Protein AF-A0A0V1F910-F1 (afdb_monomer)

Nearest PDB structures (foldseek):
  6xgx-assembly1_B  TM=6.903E-01  e=2.548E-01  Acetivibrio thermocellus ATCC 27405
  3obw-assembly1_A-2  TM=4.985E-01  e=1.035E+00  Saccharolobus solfataricus
  5gm2-assembly3_R  TM=3.155E-01  e=1.370E+00  Streptomyces blastmyceticus
  4dzr-assembly1_A  TM=4.222E-01  e=2.962E+00  Alicyclobacillus acidocaldarius subsp. acidocaldarius DSM 446
  5bqp-assembly1_C  TM=5.624E-01  e=9.751E+00  Saccharolobus solfataricus P2

Radius of gyration: 15.97 Å; Cα contacts (8 Å, |Δi|>4): 66; chains: 1; bounding box: 42×23×41 Å

Foldseek 3Di:
DDDDDDDDDDDDDPDDAQVVLLVVVVVVVVVCVVVVHDDAEQEDEEAPRPNNVVSCCVSHVNHHYDYDPVVVVVVVVVVCVVVVVDD

Secondary structure (DSSP, 8-state):
--PPP--------S--SHHHHHHHHHHHHHHHHHTT-----SEEEE---TTHHHHHHHH-TT-EEEE-HHHHHHHHHHHHHHTT---

pLDDT: mean 93.83, std 6.83, range [44.81, 97.94]

Sequence (87 aa):
MRGKLLPVVYCLTVRKDLPTYSRIFKVLHSKAKELGVQLDPAKFVCDFETALMPTIQGDFPNTRVQGSFFHFCQAVLRQVGRLGLRT

Mean predicted aligned error: 3.99 Å

Organism: Trichinella pseudospiralis (NCBI:txid6337)

Structure (mmCIF, N/CA/C/O backbone):
data_AF-A0A0V1F910-F1
#
_entry.id   AF-A0A0V1F910-F1
#
loop_
_atom_site.group_PDB
_atom_site.id
_atom_site.type_symbol
_atom_site.label_atom_id
_atom_site.label_alt_id
_atom_site.label_comp_id
_atom_site.label_asym_id
_atom_site.label_entity_id
_atom_site.label_seq_id
_atom_site.pdbx_PDB_ins_code
_atom_site.Cartn_x
_atom_site.Cartn_y
_atom_site.Cartn_z
_atom_site.occupancy
_atom_site.B_iso_or_equiv
_atom_site.auth_seq_id
_atom_site.auth_comp_id
_atom_site.auth_asym_id
_atom_site.auth_atom_id
_atom_site.pdbx_PDB_model_num
ATOM 1 N N . MET A 1 1 ? 14.793 -6.444 16.524 1.00 44.81 1 MET A N 1
ATOM 2 C CA . MET A 1 1 ? 13.641 -7.370 16.629 1.00 44.81 1 MET A CA 1
ATOM 3 C C . MET A 1 1 ? 13.295 -7.864 15.227 1.00 44.81 1 MET A C 1
ATOM 5 O O . MET A 1 1 ? 13.084 -7.031 14.356 1.00 44.81 1 MET A O 1
ATOM 9 N N . ARG A 1 2 ? 13.303 -9.178 14.965 1.00 66.06 2 ARG A N 1
ATOM 10 C CA . ARG A 1 2 ? 12.811 -9.738 13.690 1.00 66.06 2 ARG A CA 1
ATOM 11 C C . ARG A 1 2 ? 11.285 -9.814 13.777 1.00 66.06 2 ARG A C 1
ATOM 13 O O . ARG A 1 2 ? 10.766 -10.618 14.544 1.00 66.06 2 ARG A O 1
ATOM 20 N N . GLY A 1 3 ? 10.583 -8.948 13.050 1.00 79.19 3 GLY A N 1
ATOM 21 C CA . GLY A 1 3 ? 9.126 -9.029 12.931 1.00 79.19 3 GLY A CA 1
ATOM 22 C C . GLY A 1 3 ? 8.711 -10.282 12.158 1.00 79.19 3 GLY A C 1
ATOM 23 O O . GLY A 1 3 ? 9.431 -10.722 11.262 1.00 79.19 3 GLY A O 1
ATOM 24 N N . LYS A 1 4 ? 7.558 -10.862 12.503 1.00 85.69 4 LYS A N 1
ATOM 25 C CA . LYS A 1 4 ? 6.915 -11.905 11.693 1.00 85.69 4 LYS A CA 1
ATOM 26 C C . LYS A 1 4 ? 5.997 -11.227 10.678 1.00 85.69 4 LYS A C 1
ATOM 28 O O . LYS A 1 4 ? 5.221 -10.353 11.050 1.00 85.69 4 LYS A O 1
ATOM 33 N N . LEU A 1 5 ? 6.087 -11.634 9.416 1.00 87.94 5 LEU A N 1
ATOM 34 C CA . LEU A 1 5 ? 5.153 -11.226 8.371 1.00 87.94 5 LEU A CA 1
ATOM 35 C C . LEU A 1 5 ? 4.092 -12.321 8.239 1.00 87.94 5 LEU A C 1
ATOM 37 O O . LEU A 1 5 ? 4.438 -13.456 7.918 1.00 87.94 5 LEU A O 1
ATOM 41 N N . LEU A 1 6 ? 2.828 -11.995 8.506 1.00 91.62 6 LEU A N 1
ATOM 42 C CA . LEU A 1 6 ? 1.706 -12.907 8.291 1.00 91.62 6 LEU A CA 1
ATOM 43 C C . LEU A 1 6 ? 0.730 -12.293 7.282 1.00 91.62 6 LEU A C 1
ATOM 45 O O . LEU A 1 6 ? 0.303 -11.153 7.482 1.00 91.62 6 LEU A O 1
ATOM 49 N N . PRO A 1 7 ? 0.348 -13.023 6.222 1.00 92.62 7 PRO A N 1
ATOM 50 C CA . PRO A 1 7 ? -0.749 -12.603 5.366 1.00 92.62 7 PRO A CA 1
ATOM 51 C C . PRO A 1 7 ? -2.067 -12.755 6.132 1.00 92.62 7 PRO A C 1
ATOM 53 O O . PRO A 1 7 ? -2.444 -13.856 6.525 1.00 92.62 7 PRO A O 1
ATOM 56 N N . VAL A 1 8 ? -2.752 -11.636 6.360 1.00 91.94 8 VAL A N 1
ATOM 57 C CA . VAL A 1 8 ? -4.004 -11.591 7.139 1.00 91.94 8 VAL A CA 1
ATOM 58 C C . VAL A 1 8 ? -5.252 -11.488 6.266 1.00 91.94 8 VAL A C 1
ATOM 60 O O . VAL A 1 8 ? -6.325 -11.915 6.676 1.00 91.94 8 VAL A O 1
ATOM 63 N N . VAL A 1 9 ? -5.124 -10.923 5.064 1.00 92.81 9 VAL A N 1
ATOM 64 C CA . VAL A 1 9 ? -6.237 -10.664 4.146 1.00 92.81 9 VAL A CA 1
ATOM 65 C C . VAL A 1 9 ? -5.765 -10.892 2.715 1.00 92.81 9 VAL A C 1
ATOM 67 O O . VAL A 1 9 ? -4.679 -10.451 2.340 1.00 92.81 9 VAL A O 1
ATOM 70 N N . TYR A 1 10 ? -6.605 -11.545 1.915 1.00 94.31 10 TYR A N 1
ATOM 71 C CA . TYR A 1 10 ? -6.430 -11.687 0.472 1.00 94.31 10 TYR A CA 1
ATOM 72 C C . TYR A 1 10 ? -7.591 -10.997 -0.245 1.00 94.31 10 TYR A C 1
ATOM 74 O O . TYR A 1 10 ? -8.751 -11.178 0.126 1.00 94.31 10 TYR A O 1
ATOM 82 N N . CYS A 1 11 ? -7.286 -10.217 -1.282 1.00 93.94 11 CYS A N 1
ATOM 83 C CA . CYS A 1 11 ? -8.281 -9.539 -2.108 1.00 93.94 11 CYS A CA 1
ATOM 84 C C . CYS A 1 11 ? -8.041 -9.891 -3.574 1.00 93.94 11 CYS A C 1
ATOM 86 O O . CYS A 1 11 ? -6.974 -9.605 -4.111 1.00 93.94 11 CYS A O 1
ATOM 88 N N . LEU A 1 12 ? -9.039 -10.496 -4.217 1.00 95.31 12 LEU A N 1
ATOM 89 C CA . LEU A 1 12 ? -9.016 -10.757 -5.651 1.00 95.31 12 LEU A CA 1
ATOM 90 C C . LEU A 1 12 ? -9.862 -9.703 -6.359 1.00 95.31 12 LEU A C 1
ATOM 92 O O . LEU A 1 12 ? -11.049 -9.559 -6.064 1.00 95.31 12 LEU A O 1
ATOM 96 N N . THR A 1 13 ? -9.260 -8.966 -7.290 1.00 94.06 13 THR A N 1
ATOM 97 C CA . THR A 1 13 ? -9.951 -7.925 -8.053 1.00 94.06 13 THR A CA 1
ATOM 98 C C . THR A 1 13 ? -9.632 -8.011 -9.535 1.00 94.06 13 THR A C 1
ATOM 100 O O . THR A 1 13 ? -8.565 -8.462 -9.942 1.00 94.06 13 THR A O 1
ATOM 103 N N . VAL A 1 14 ? -10.580 -7.551 -10.351 1.00 95.19 14 VAL A N 1
ATOM 104 C CA . VAL A 1 14 ? -10.407 -7.435 -11.809 1.00 95.19 14 VAL A CA 1
ATOM 105 C C . VAL A 1 14 ? -9.752 -6.101 -12.183 1.00 95.19 14 VAL A C 1
ATOM 107 O O . VAL A 1 14 ? -9.125 -5.980 -13.231 1.00 95.19 14 VAL A O 1
ATOM 110 N N . ARG A 1 15 ? -9.900 -5.083 -11.328 1.00 95.94 15 ARG A N 1
ATOM 111 C CA . ARG A 1 15 ? -9.418 -3.719 -11.561 1.00 95.94 15 ARG A CA 1
ATOM 112 C C . ARG A 1 15 ? -8.478 -3.266 -10.450 1.00 95.94 15 ARG A C 1
ATOM 114 O O . ARG A 1 15 ? -8.513 -3.789 -9.335 1.00 95.94 15 ARG A O 1
ATOM 121 N N . LYS A 1 16 ? -7.667 -2.265 -10.786 1.00 93.88 16 LYS A N 1
ATOM 122 C CA . LYS A 1 16 ? -6.693 -1.593 -9.916 1.00 93.88 16 LYS A CA 1
ATOM 123 C C . LYS A 1 16 ? -6.943 -0.081 -9.898 1.00 93.88 16 LYS A C 1
ATOM 125 O O . LYS A 1 16 ? -6.046 0.719 -10.145 1.00 93.88 16 LYS A O 1
ATOM 130 N N . ASP A 1 17 ? -8.202 0.301 -9.715 1.00 95.88 17 ASP A N 1
ATOM 131 C CA . ASP A 1 17 ? -8.652 1.693 -9.728 1.00 95.88 17 ASP A CA 1
ATOM 132 C C . ASP A 1 17 ? -9.030 2.180 -8.320 1.00 95.88 17 ASP A C 1
ATOM 134 O O . ASP A 1 17 ? -9.167 1.398 -7.375 1.00 95.88 17 ASP A O 1
ATOM 138 N N . LEU A 1 18 ? -9.185 3.498 -8.186 1.00 95.75 18 LEU A N 1
ATOM 139 C CA . LEU A 1 18 ? -9.546 4.166 -6.9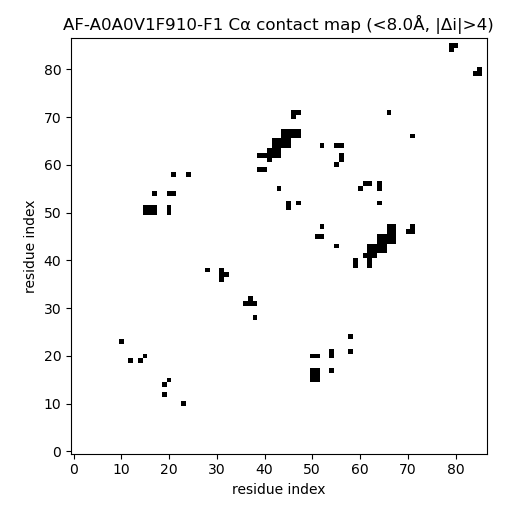32 1.00 95.75 18 LEU A CA 1
ATOM 140 C C . LEU A 1 18 ? -10.828 3.577 -6.314 1.00 95.75 18 LEU A C 1
ATOM 142 O O . LEU A 1 18 ? -10.778 3.151 -5.161 1.00 95.75 18 LEU A O 1
ATOM 146 N N . PRO A 1 19 ? -11.951 3.455 -7.056 1.00 96.25 19 PRO A N 1
ATOM 147 C CA . PRO A 1 19 ? -13.180 2.876 -6.513 1.00 96.25 19 PRO A CA 1
ATOM 148 C C . PRO A 1 19 ? -13.003 1.453 -5.976 1.00 96.25 19 PRO A C 1
ATOM 150 O O . PRO A 1 1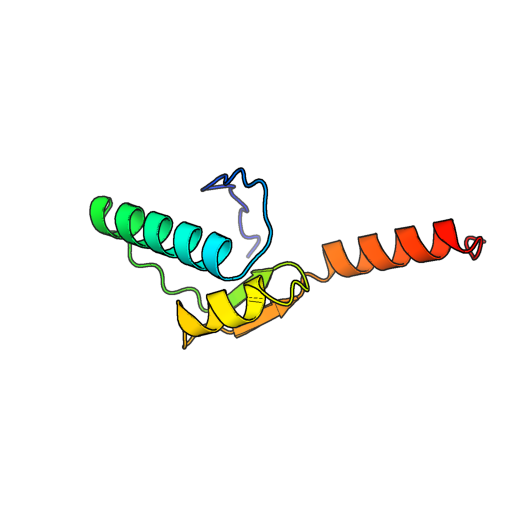9 ? -13.587 1.103 -4.947 1.00 96.25 19 PRO A O 1
ATOM 153 N N . THR A 1 20 ? -12.196 0.631 -6.652 1.00 96.81 20 THR A N 1
ATOM 154 C CA . THR A 1 20 ? -11.911 -0.737 -6.217 1.00 96.81 20 THR A CA 1
ATOM 155 C C . THR A 1 20 ? -11.125 -0.738 -4.909 1.00 96.81 20 THR A C 1
ATOM 157 O O . THR A 1 20 ? -11.525 -1.427 -3.970 1.00 96.81 20 THR A O 1
ATOM 160 N N . TYR A 1 21 ? -10.072 0.076 -4.795 1.00 96.56 21 TYR A N 1
ATOM 161 C CA . TYR A 1 21 ? -9.293 0.178 -3.559 1.00 96.56 21 TYR A CA 1
ATOM 162 C C . TYR A 1 21 ? -10.104 0.752 -2.397 1.00 96.56 21 TYR A C 1
ATOM 164 O O . TYR A 1 21 ? -10.120 0.155 -1.321 1.00 96.56 21 TYR A O 1
ATOM 172 N N . SER A 1 22 ? -10.871 1.824 -2.616 1.00 96.25 22 SER A N 1
ATOM 173 C CA . SER A 1 22 ? -11.758 2.374 -1.583 1.00 96.25 22 SER A CA 1
ATOM 174 C C . SER A 1 22 ? -12.783 1.341 -1.111 1.00 96.25 22 SER A C 1
ATOM 176 O O . SER A 1 22 ? -13.150 1.306 0.063 1.00 96.25 22 SER A O 1
ATOM 178 N N . ARG A 1 23 ? -13.272 0.466 -2.004 1.00 96.44 23 ARG A N 1
ATOM 179 C CA . ARG A 1 23 ? -14.179 -0.620 -1.611 1.00 96.44 23 ARG A CA 1
ATOM 180 C C . ARG A 1 23 ? -13.474 -1.669 -0.753 1.00 96.44 23 ARG A C 1
ATOM 182 O O . ARG A 1 23 ? -14.079 -2.114 0.221 1.00 96.44 23 ARG A O 1
ATOM 189 N 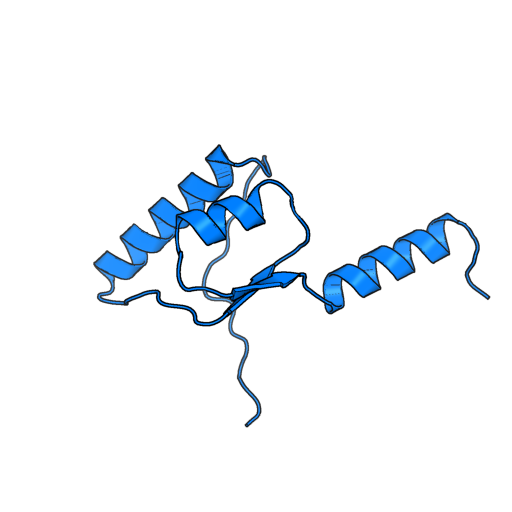N . ILE A 1 24 ? -12.235 -2.040 -1.080 1.00 96.25 24 ILE A N 1
ATOM 190 C CA . ILE A 1 24 ? -11.435 -2.975 -0.273 1.00 96.25 24 ILE A CA 1
ATOM 191 C C . ILE A 1 24 ? -11.266 -2.435 1.147 1.00 96.25 24 ILE A C 1
ATOM 193 O O . ILE A 1 24 ? -11.605 -3.135 2.101 1.00 96.25 24 ILE A O 1
ATOM 197 N N . PHE A 1 25 ? -10.809 -1.190 1.303 1.00 95.56 25 PHE A N 1
ATOM 198 C CA . PHE A 1 25 ? -10.590 -0.618 2.631 1.00 95.56 25 PHE A CA 1
ATOM 199 C C . PHE A 1 25 ? -11.889 -0.465 3.420 1.00 95.56 25 PHE A C 1
ATOM 201 O O . PHE A 1 25 ? -11.920 -0.807 4.599 1.00 95.56 25 PHE A O 1
ATOM 208 N N . LYS A 1 26 ? -13.007 -0.095 2.779 1.00 96.06 26 LYS A N 1
ATOM 209 C CA . LYS A 1 26 ? -14.329 -0.104 3.434 1.00 96.06 26 LYS A CA 1
ATOM 210 C C . LYS A 1 26 ? -14.694 -1.477 4.006 1.00 96.06 26 LYS A C 1
ATOM 212 O O . LYS A 1 26 ? -15.169 -1.564 5.136 1.00 96.06 26 LYS A O 1
ATOM 217 N N . VAL A 1 27 ? -14.474 -2.548 3.240 1.00 96.38 27 VAL A N 1
ATOM 218 C CA . VAL A 1 27 ? -14.722 -3.924 3.707 1.00 96.38 27 VAL A CA 1
ATOM 219 C C . VAL A 1 27 ? -13.775 -4.275 4.857 1.00 96.38 27 VAL A C 1
ATOM 221 O O . VAL A 1 27 ? -14.218 -4.825 5.864 1.00 96.38 27 VAL A O 1
ATOM 224 N N . LEU A 1 28 ? -12.498 -3.905 4.740 1.00 95.69 28 LEU A N 1
ATOM 225 C CA . LEU A 1 28 ? -11.487 -4.137 5.767 1.00 95.69 28 LEU A CA 1
ATOM 226 C C . LEU A 1 28 ? -11.839 -3.435 7.089 1.00 95.69 28 LEU A C 1
ATOM 228 O O . LEU A 1 28 ? -11.803 -4.074 8.137 1.00 95.69 28 LEU A O 1
ATOM 232 N N . HIS A 1 29 ? -12.254 -2.167 7.048 1.00 95.31 29 HIS A N 1
ATOM 233 C CA . HIS A 1 29 ? -12.710 -1.423 8.225 1.00 95.31 29 HIS A CA 1
ATOM 234 C C . HIS A 1 29 ? -13.959 -2.042 8.858 1.00 95.31 29 HIS A C 1
ATOM 236 O O . HIS A 1 29 ? -14.022 -2.150 10.082 1.00 95.31 29 HIS A O 1
ATOM 242 N N . SER A 1 30 ? -14.932 -2.487 8.051 1.00 96.81 30 SER A N 1
ATOM 243 C CA . SER A 1 30 ? -16.115 -3.193 8.567 1.00 96.81 30 SER A CA 1
ATOM 244 C C . SER A 1 30 ? -15.714 -4.445 9.342 1.00 96.81 30 SER A C 1
ATOM 246 O O . SER A 1 30 ? -16.167 -4.646 10.466 1.00 96.81 30 SER A O 1
ATOM 248 N N . LYS A 1 31 ? -14.807 -5.256 8.781 1.00 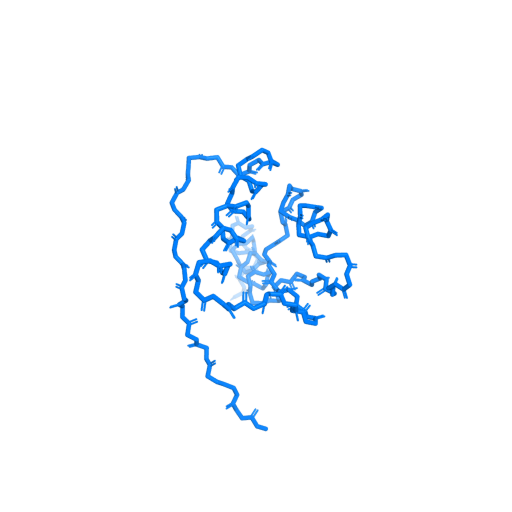96.44 31 LYS A N 1
ATOM 249 C CA . LYS A 1 31 ? -14.317 -6.473 9.438 1.00 96.44 31 LYS A CA 1
ATOM 250 C C . LYS A 1 31 ? -13.484 -6.191 10.677 1.00 96.44 31 LYS A C 1
ATOM 252 O O . LYS A 1 31 ? -13.665 -6.866 11.683 1.00 96.44 31 LYS A O 1
ATOM 257 N N . ALA A 1 32 ? -12.630 -5.175 10.643 1.00 96.00 32 ALA A N 1
ATOM 258 C CA . ALA A 1 32 ? -11.883 -4.754 11.820 1.00 96.00 32 ALA A CA 1
ATOM 259 C C . ALA A 1 32 ? -12.833 -4.334 12.955 1.00 96.00 32 ALA A C 1
ATOM 261 O O . ALA A 1 32 ? -12.677 -4.794 14.082 1.00 96.00 32 ALA A O 1
ATOM 262 N N . LYS A 1 33 ? -13.887 -3.568 12.637 1.00 97.00 33 LYS A N 1
ATOM 263 C CA . LYS A 1 33 ? -14.923 -3.173 13.600 1.00 97.00 33 LYS A CA 1
ATOM 264 C C . LYS A 1 33 ? -15.679 -4.372 14.180 1.00 97.00 33 LYS A C 1
ATOM 266 O O . LYS A 1 33 ? -15.856 -4.426 15.391 1.00 97.00 33 LYS A O 1
ATOM 271 N N . GLU A 1 34 ? -16.102 -5.324 13.346 1.00 97.88 34 GLU A N 1
ATOM 272 C CA . GLU A 1 34 ? -16.762 -6.567 13.793 1.00 97.88 34 GLU A CA 1
ATOM 273 C C . GLU A 1 34 ? -15.886 -7.368 14.769 1.00 97.88 34 GLU A C 1
ATOM 275 O O . GLU A 1 34 ? -16.398 -7.964 15.711 1.00 97.88 34 GLU A O 1
ATOM 280 N N . LEU A 1 35 ? -14.566 -7.350 14.568 1.00 97.00 35 LEU A N 1
ATOM 281 C CA . LEU A 1 35 ? -13.592 -8.046 15.411 1.00 97.00 35 LEU A CA 1
ATOM 282 C C . LEU A 1 35 ? -13.104 -7.215 16.611 1.00 97.00 35 LEU A C 1
ATOM 284 O O . LEU A 1 35 ? -12.272 -7.696 17.375 1.00 97.00 35 LEU A O 1
ATOM 288 N N . GLY A 1 36 ? -13.572 -5.972 16.774 1.00 97.31 36 GLY A N 1
ATOM 289 C CA . GLY A 1 36 ? -13.088 -5.063 17.819 1.00 97.31 36 GLY A CA 1
ATOM 290 C C . GLY A 1 36 ? -11.624 -4.633 17.645 1.00 97.31 36 GLY A C 1
ATOM 291 O O . GLY A 1 36 ? -10.971 -4.258 18.615 1.00 97.31 36 GLY A O 1
ATOM 292 N N . VAL A 1 37 ? -11.092 -4.700 16.422 1.00 95.25 37 VAL A N 1
ATOM 293 C CA . VAL A 1 37 ? -9.712 -4.330 16.082 1.00 95.25 37 VAL A CA 1
ATOM 294 C C . VAL A 1 37 ? -9.679 -2.917 15.506 1.00 95.25 37 VAL A C 1
ATOM 296 O O . VAL A 1 37 ? -10.401 -2.597 14.562 1.00 95.25 37 VAL A O 1
ATOM 299 N N . GLN A 1 38 ? -8.786 -2.078 16.026 1.00 93.56 38 GLN A N 1
ATOM 300 C CA . GLN A 1 38 ? -8.491 -0.771 15.446 1.00 93.56 38 GLN A CA 1
ATOM 301 C C . GLN A 1 38 ? -7.327 -0.878 14.456 1.00 93.56 38 GLN A C 1
ATOM 303 O O . GLN A 1 38 ? -6.256 -1.386 14.789 1.00 93.56 38 GLN A O 1
ATOM 308 N N . LEU A 1 39 ? -7.531 -0.376 13.239 1.00 93.44 39 LEU A N 1
ATOM 309 C CA . LEU A 1 39 ? -6.482 -0.262 12.229 1.00 93.44 39 LEU A CA 1
ATOM 310 C C . LEU A 1 39 ? -5.898 1.151 12.276 1.00 93.44 39 LEU A C 1
ATOM 312 O O . LEU A 1 39 ? -6.519 2.083 11.777 1.00 93.44 39 LEU A O 1
ATOM 316 N N . ASP A 1 40 ? -4.716 1.292 12.872 1.00 94.12 40 ASP A N 1
ATOM 317 C CA . ASP A 1 40 ? -3.959 2.550 12.912 1.00 94.12 40 ASP A CA 1
ATOM 318 C C . ASP A 1 40 ? -2.477 2.298 12.576 1.00 94.12 40 ASP A C 1
ATOM 320 O O . ASP A 1 40 ? -1.609 2.248 13.453 1.00 94.12 40 ASP A O 1
ATOM 324 N N . PRO A 1 41 ? -2.162 1.990 11.304 1.00 94.44 41 PRO A N 1
ATOM 325 C CA . PRO A 1 41 ? -0.801 1.660 10.924 1.00 94.44 41 PRO A CA 1
ATOM 326 C C . PRO A 1 41 ? 0.071 2.920 10.878 1.00 94.44 41 PRO A C 1
ATOM 328 O O . PRO A 1 41 ? -0.183 3.841 10.111 1.00 94.44 41 PRO A O 1
ATOM 331 N N . ALA A 1 42 ? 1.201 2.927 11.586 1.00 95.88 42 ALA A N 1
ATOM 332 C CA . ALA A 1 42 ? 2.180 4.016 11.462 1.00 95.88 42 ALA A CA 1
ATOM 333 C C . ALA A 1 42 ? 2.818 4.092 10.055 1.00 95.88 42 ALA A C 1
ATOM 335 O O . ALA A 1 42 ? 3.273 5.148 9.609 1.00 95.88 42 ALA A O 1
ATOM 336 N N . LYS A 1 43 ? 2.878 2.960 9.341 1.00 95.50 43 LYS A N 1
ATOM 337 C CA . LYS A 1 43 ? 3.472 2.853 8.005 1.00 95.50 43 LYS A CA 1
ATOM 338 C C . LYS A 1 43 ? 2.678 1.898 7.124 1.00 95.50 43 LYS A C 1
ATOM 340 O O . LYS A 1 43 ? 2.353 0.795 7.555 1.00 95.50 43 LYS A O 1
ATOM 345 N N . PHE A 1 44 ? 2.493 2.286 5.867 1.00 95.75 44 PHE A N 1
ATOM 346 C CA . PHE A 1 44 ? 2.012 1.415 4.803 1.00 95.75 44 PHE A CA 1
ATOM 347 C C . PHE A 1 44 ? 3.117 1.224 3.766 1.00 95.75 44 PHE A C 1
ATOM 349 O O . PHE A 1 44 ? 3.694 2.203 3.294 1.00 95.75 44 PHE A O 1
ATOM 356 N N . VAL A 1 45 ? 3.420 -0.024 3.409 1.00 95.50 45 VAL A N 1
ATOM 357 C CA . VAL A 1 45 ? 4.337 -0.341 2.306 1.00 95.50 45 VAL A CA 1
ATOM 358 C C . VAL A 1 45 ? 3.529 -0.982 1.189 1.00 95.50 45 VAL A C 1
ATOM 360 O O . VAL A 1 45 ? 2.932 -2.035 1.399 1.00 95.50 45 VAL A O 1
ATOM 363 N N . CYS A 1 46 ? 3.490 -0.351 0.020 1.00 95.12 46 CYS A N 1
ATOM 364 C CA . CYS A 1 46 ? 2.707 -0.819 -1.123 1.00 95.12 46 CYS A CA 1
ATOM 365 C C . CYS A 1 46 ? 3.478 -0.677 -2.436 1.00 95.12 46 CYS A C 1
ATOM 367 O O . CYS A 1 46 ? 4.563 -0.100 -2.477 1.00 95.12 46 CYS A O 1
ATOM 369 N N . ASP A 1 47 ? 2.921 -1.194 -3.525 1.00 93.19 47 ASP A N 1
ATOM 370 C CA . ASP A 1 47 ? 3.445 -0.915 -4.861 1.00 93.19 47 ASP A CA 1
ATOM 371 C C . ASP A 1 47 ? 3.203 0.541 -5.267 1.00 93.19 47 ASP A C 1
ATOM 373 O O . ASP A 1 47 ? 2.358 1.236 -4.696 1.00 93.19 47 ASP A O 1
ATOM 377 N N . PHE A 1 48 ? 3.964 1.006 -6.260 1.00 90.44 48 PHE A N 1
ATOM 378 C CA . PHE A 1 48 ? 3.851 2.351 -6.829 1.00 90.44 48 PHE A CA 1
ATOM 379 C C . PHE A 1 48 ? 2.634 2.451 -7.758 1.00 90.44 48 PHE A C 1
ATOM 381 O O . PHE A 1 48 ? 2.761 2.667 -8.962 1.00 90.44 48 PHE A O 1
ATOM 388 N N . GLU A 1 49 ? 1.444 2.252 -7.199 1.00 92.81 49 GLU A N 1
ATOM 389 C CA . GLU A 1 49 ? 0.186 2.358 -7.927 1.00 92.81 49 GLU A CA 1
ATOM 390 C C . GLU A 1 49 ? -0.500 3.697 -7.639 1.00 92.81 49 GLU A C 1
ATOM 392 O O . GLU A 1 49 ? -0.807 4.036 -6.493 1.00 92.81 49 GLU A O 1
ATOM 397 N N . THR A 1 50 ? -0.781 4.444 -8.708 1.00 92.69 50 THR A N 1
ATOM 398 C CA . THR A 1 50 ? -1.337 5.805 -8.657 1.00 92.69 50 THR A CA 1
ATOM 399 C C . THR A 1 50 ? -2.708 5.879 -7.998 1.00 92.69 50 THR A C 1
ATOM 401 O O . THR A 1 50 ? -3.035 6.905 -7.417 1.00 92.69 50 THR A O 1
ATOM 404 N N . ALA A 1 51 ? -3.502 4.809 -8.060 1.00 95.69 51 ALA A N 1
ATOM 405 C CA . ALA A 1 51 ? -4.800 4.736 -7.397 1.00 95.69 51 ALA A CA 1
ATOM 406 C C . ALA A 1 51 ? -4.701 4.291 -5.929 1.00 95.69 51 ALA A C 1
ATOM 408 O O . ALA A 1 51 ? -5.465 4.760 -5.086 1.00 95.69 51 ALA A O 1
ATOM 409 N N . LEU A 1 52 ? -3.762 3.399 -5.601 1.00 95.56 52 LEU A N 1
ATOM 410 C CA . LEU A 1 52 ? -3.667 2.802 -4.268 1.00 95.56 52 LEU A CA 1
ATOM 411 C C . LEU A 1 52 ? -3.139 3.801 -3.236 1.00 95.56 52 LEU A C 1
ATOM 413 O O . LEU A 1 52 ? -3.733 3.959 -2.173 1.00 95.56 52 LEU A O 1
ATOM 417 N N . MET A 1 53 ? -2.052 4.501 -3.563 1.00 95.31 53 MET A N 1
ATOM 418 C CA . MET A 1 53 ? -1.409 5.456 -2.655 1.00 95.31 53 MET A CA 1
ATOM 419 C C . MET A 1 53 ? -2.356 6.558 -2.137 1.00 95.31 53 MET A C 1
ATOM 421 O O . MET A 1 53 ? -2.438 6.715 -0.918 1.00 95.31 53 MET A O 1
ATOM 425 N N . PRO A 1 54 ? -3.104 7.297 -2.987 1.00 95.00 54 PRO A N 1
ATOM 426 C CA . PRO A 1 54 ? -4.040 8.307 -2.495 1.00 95.00 54 PRO A CA 1
ATOM 427 C C . PRO A 1 54 ? -5.212 7.692 -1.728 1.00 95.00 54 PRO A C 1
ATOM 429 O O . PRO A 1 54 ? -5.710 8.317 -0.797 1.00 95.00 54 PRO A O 1
ATOM 432 N N . THR A 1 55 ? -5.628 6.466 -2.067 1.00 97.00 55 THR A N 1
ATOM 433 C CA . THR A 1 55 ? -6.674 5.772 -1.307 1.00 97.00 55 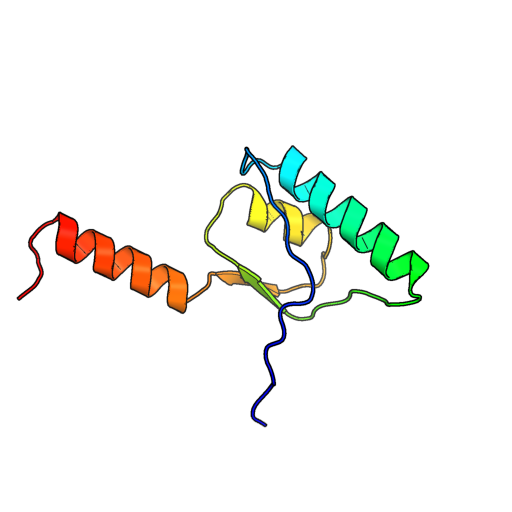THR A CA 1
ATOM 434 C C . THR A 1 55 ? -6.212 5.498 0.125 1.00 97.00 55 THR A C 1
ATOM 436 O O . THR A 1 55 ? -6.922 5.837 1.064 1.00 97.00 55 THR A O 1
ATOM 439 N N . ILE A 1 56 ? -4.996 4.963 0.302 1.00 96.56 56 ILE A N 1
ATOM 440 C CA . ILE A 1 56 ? -4.422 4.720 1.634 1.00 96.56 56 ILE A CA 1
ATOM 441 C C . ILE A 1 56 ? -4.335 6.023 2.427 1.00 96.56 56 ILE A C 1
ATOM 443 O O . ILE A 1 56 ? -4.699 6.039 3.595 1.00 96.56 56 ILE A O 1
ATOM 447 N N . GLN A 1 57 ? -3.869 7.112 1.808 1.00 94.88 57 GLN A N 1
ATOM 448 C CA . GLN A 1 57 ? -3.743 8.395 2.503 1.00 94.88 57 GLN A CA 1
ATOM 449 C C . GLN A 1 57 ? -5.107 8.971 2.915 1.00 94.88 57 GLN A C 1
ATOM 451 O O . GLN A 1 57 ? -5.204 9.619 3.953 1.00 94.88 57 GLN A O 1
ATOM 456 N N . GLY A 1 58 ? -6.152 8.738 2.113 1.00 94.31 58 GLY A N 1
ATOM 457 C CA . GLY A 1 58 ? -7.521 9.133 2.438 1.00 94.31 58 GLY A CA 1
ATOM 458 C C . GLY A 1 58 ? -8.133 8.312 3.576 1.00 94.31 58 GLY A C 1
ATOM 459 O O . GLY A 1 58 ? -8.785 8.884 4.446 1.00 94.31 58 GLY A O 1
ATOM 460 N N . ASP A 1 59 ? -7.899 6.997 3.593 1.00 94.81 59 ASP A N 1
ATOM 461 C CA . ASP A 1 59 ? -8.446 6.091 4.615 1.00 94.81 59 ASP A CA 1
ATOM 462 C C . ASP A 1 59 ? -7.636 6.110 5.928 1.00 94.81 59 ASP A C 1
ATOM 464 O O . ASP A 1 59 ? -8.194 5.930 7.010 1.00 94.81 59 ASP A O 1
ATOM 468 N N . PHE A 1 60 ? -6.327 6.374 5.854 1.00 95.12 60 PHE A N 1
ATOM 469 C CA . PHE A 1 60 ? -5.407 6.412 6.994 1.00 95.12 60 PHE A CA 1
ATOM 470 C C . PHE A 1 60 ? -4.541 7.689 6.970 1.00 95.12 60 PHE A C 1
ATOM 472 O O . PHE A 1 60 ? -3.366 7.651 6.589 1.00 95.12 60 PHE A O 1
ATOM 479 N N . PRO A 1 61 ? -5.081 8.846 7.395 1.00 93.06 61 PRO A N 1
ATOM 480 C CA . PRO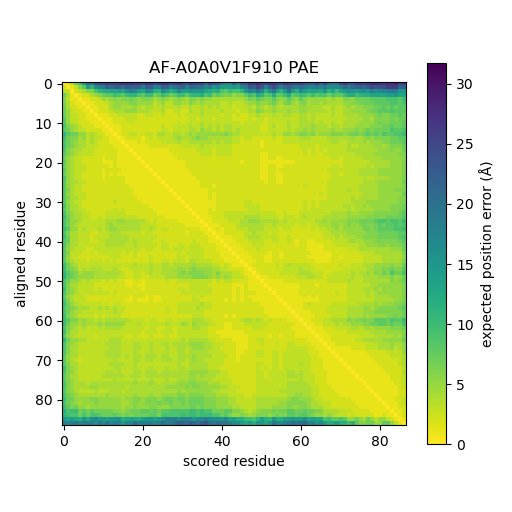 A 1 61 ? -4.431 10.147 7.205 1.00 93.06 61 PRO A CA 1
ATOM 481 C C . PRO A 1 61 ? -3.102 10.304 7.955 1.00 93.06 61 PRO A C 1
ATOM 483 O O . PRO A 1 61 ? -2.224 11.031 7.493 1.00 93.06 61 PRO A O 1
ATOM 486 N N . ASN A 1 62 ? -2.929 9.602 9.078 1.00 95.00 62 ASN A N 1
ATOM 487 C CA . ASN A 1 62 ? -1.712 9.658 9.897 1.00 95.00 62 ASN A CA 1
ATOM 488 C C . ASN A 1 62 ? -0.626 8.674 9.437 1.00 95.00 62 ASN A C 1
ATOM 490 O O . ASN A 1 62 ? 0.490 8.679 9.962 1.00 95.00 62 ASN A O 1
ATOM 494 N N . THR A 1 63 ? -0.934 7.805 8.475 1.00 96.62 63 THR A N 1
ATOM 495 C CA . THR A 1 63 ? -0.010 6.770 8.026 1.00 96.62 63 THR A CA 1
ATOM 496 C C . THR A 1 63 ? 1.029 7.335 7.070 1.00 96.62 63 THR A C 1
ATOM 498 O O . THR A 1 63 ? 0.721 8.067 6.130 1.00 96.62 63 THR A O 1
ATOM 501 N N . ARG A 1 64 ? 2.286 6.913 7.242 1.00 96.75 64 ARG A N 1
ATOM 502 C CA . ARG A 1 64 ? 3.325 7.139 6.236 1.00 96.75 64 ARG A CA 1
ATOM 503 C C . ARG A 1 64 ? 3.232 6.089 5.129 1.00 96.75 64 ARG A C 1
ATOM 505 O O . ARG A 1 64 ? 3.570 4.926 5.356 1.00 96.75 64 ARG A O 1
ATOM 512 N N . VAL A 1 65 ? 2.858 6.504 3.922 1.00 96.19 65 VAL A N 1
ATOM 513 C CA . VAL A 1 65 ? 2.870 5.640 2.730 1.00 96.19 65 VAL A CA 1
ATOM 514 C C . VAL A 1 65 ? 4.275 5.594 2.122 1.00 96.19 65 VAL A C 1
ATOM 516 O O . VAL A 1 65 ? 4.911 6.624 1.902 1.00 96.19 65 VAL A O 1
ATOM 519 N N . GLN A 1 66 ? 4.786 4.390 1.862 1.00 94.94 66 GLN A N 1
ATOM 520 C CA . GLN A 1 66 ? 6.091 4.150 1.251 1.00 94.94 66 GLN A CA 1
ATOM 521 C C . GLN A 1 66 ? 5.973 3.107 0.133 1.00 94.94 66 GLN A C 1
ATOM 523 O O . GLN A 1 66 ? 5.318 2.080 0.289 1.00 94.94 66 GLN A O 1
ATOM 528 N N . GLY A 1 67 ? 6.665 3.339 -0.982 1.00 94.44 67 GLY A N 1
ATOM 529 C CA . GLY A 1 67 ? 6.775 2.343 -2.042 1.00 94.44 67 GLY A CA 1
ATOM 530 C C . GLY A 1 67 ? 7.661 1.153 -1.651 1.00 94.44 67 GLY A C 1
ATOM 531 O O . GLY A 1 67 ? 8.690 1.308 -0.987 1.00 94.44 67 GLY A O 1
ATOM 532 N N . SER A 1 68 ? 7.272 -0.047 -2.074 1.00 95.44 68 SER A N 1
ATOM 533 C CA . SER A 1 68 ? 8.001 -1.291 -1.833 1.00 95.44 68 SER A CA 1
ATOM 534 C C . SER A 1 68 ? 9.323 -1.297 -2.595 1.00 95.44 68 SER A C 1
ATOM 536 O O . SER A 1 68 ? 9.352 -1.397 -3.823 1.00 95.44 68 SER A O 1
ATOM 538 N N . PHE A 1 69 ? 10.439 -1.244 -1.862 1.00 94.75 69 PHE A N 1
ATOM 539 C CA . PHE A 1 69 ? 11.774 -1.353 -2.454 1.00 94.75 69 PHE A CA 1
ATOM 540 C C . PHE A 1 69 ? 11.975 -2.703 -3.153 1.00 94.75 69 PHE A C 1
ATOM 542 O O . PHE A 1 69 ? 12.536 -2.760 -4.241 1.00 94.75 69 PHE A O 1
ATOM 549 N N . PHE A 1 70 ? 11.450 -3.784 -2.570 1.00 94.25 70 PHE A N 1
ATOM 550 C CA . PHE A 1 70 ? 11.549 -5.123 -3.146 1.00 94.25 70 PHE A CA 1
ATOM 551 C C . PHE A 1 70 ? 10.870 -5.207 -4.520 1.00 94.25 70 PHE A C 1
ATOM 553 O O . PHE A 1 70 ? 11.498 -5.617 -5.498 1.00 94.25 70 PHE A O 1
ATOM 560 N N . HIS A 1 71 ? 9.612 -4.765 -4.621 1.00 94.06 71 HIS A N 1
ATOM 561 C CA . HIS A 1 71 ? 8.888 -4.799 -5.894 1.00 94.06 71 HIS A CA 1
ATOM 562 C C . HIS A 1 71 ? 9.457 -3.804 -6.906 1.00 94.06 71 HIS A C 1
ATOM 564 O O . HIS A 1 71 ? 9.493 -4.107 -8.100 1.00 94.06 71 HIS A O 1
ATOM 570 N N . PHE A 1 72 ? 9.980 -2.664 -6.444 1.00 95.00 72 PHE A N 1
ATOM 571 C CA . PHE A 1 72 ? 10.712 -1.732 -7.294 1.00 95.00 72 PHE A CA 1
ATOM 572 C C . PHE A 1 72 ? 11.962 -2.372 -7.901 1.00 95.00 72 PHE A C 1
ATOM 574 O O . PHE A 1 72 ? 12.096 -2.392 -9.122 1.00 95.00 72 PHE A O 1
ATOM 581 N N . CYS A 1 73 ? 12.836 -2.969 -7.087 1.00 96.50 73 CYS A N 1
ATOM 582 C CA . CYS A 1 73 ? 14.013 -3.683 -7.580 1.00 96.50 73 CYS A CA 1
ATOM 583 C C . CYS A 1 73 ? 13.621 -4.791 -8.559 1.00 96.50 73 CYS A C 1
ATOM 585 O O . CYS A 1 73 ? 14.230 -4.921 -9.616 1.00 96.50 73 CYS A O 1
ATOM 587 N N . GLN A 1 74 ? 12.566 -5.552 -8.258 1.00 96.06 74 GLN A N 1
ATOM 588 C CA . GLN A 1 74 ? 12.067 -6.582 -9.164 1.00 96.06 74 GLN A CA 1
ATOM 589 C C . GLN A 1 74 ? 11.596 -5.993 -10.506 1.00 96.06 74 GLN A C 1
ATOM 591 O O . GLN A 1 74 ? 11.873 -6.561 -11.561 1.00 96.06 74 GLN A O 1
ATOM 596 N N . ALA A 1 75 ? 10.898 -4.853 -10.492 1.00 95.75 75 ALA A N 1
ATOM 597 C CA . ALA A 1 75 ? 10.477 -4.151 -11.703 1.00 95.75 75 ALA A CA 1
ATOM 598 C C . ALA A 1 75 ? 11.674 -3.634 -12.518 1.00 95.75 75 ALA A C 1
ATOM 600 O O . ALA A 1 75 ? 11.712 -3.847 -13.729 1.00 95.75 75 ALA A O 1
ATOM 601 N N . VAL A 1 76 ? 12.676 -3.043 -11.858 1.00 96.00 76 VAL A N 1
ATOM 602 C CA . VAL A 1 76 ? 13.922 -2.588 -12.494 1.00 96.00 76 VAL A CA 1
ATOM 603 C C . VAL A 1 76 ? 14.663 -3.758 -13.137 1.00 96.00 76 VAL A C 1
ATOM 605 O O . VAL A 1 76 ? 15.006 -3.685 -14.312 1.00 96.00 76 VAL A O 1
ATOM 608 N N . LEU A 1 77 ? 14.850 -4.868 -12.418 1.00 96.69 77 LEU A N 1
ATOM 609 C CA . LEU A 1 77 ? 15.532 -6.054 -12.943 1.00 96.69 77 LEU A CA 1
ATOM 610 C C . LEU A 1 77 ? 14.806 -6.655 -14.154 1.00 96.69 77 LEU A C 1
ATOM 612 O O . LEU A 1 77 ? 15.448 -7.023 -15.138 1.00 96.69 77 LEU A O 1
ATOM 616 N N . ARG A 1 78 ? 13.466 -6.710 -14.123 1.00 97.00 78 ARG A N 1
ATOM 617 C CA . ARG A 1 78 ? 12.660 -7.120 -15.286 1.00 97.00 78 ARG A CA 1
ATOM 618 C C . ARG A 1 78 ? 12.892 -6.199 -16.481 1.00 97.00 78 ARG A C 1
ATOM 620 O O . ARG A 1 78 ? 13.039 -6.682 -17.600 1.00 97.00 78 ARG A O 1
ATOM 627 N N . GLN A 1 79 ? 12.957 -4.890 -16.247 1.00 97.56 79 GLN A N 1
ATOM 628 C CA . GLN A 1 79 ? 13.179 -3.914 -17.306 1.00 97.56 79 GLN A CA 1
ATOM 629 C C . GL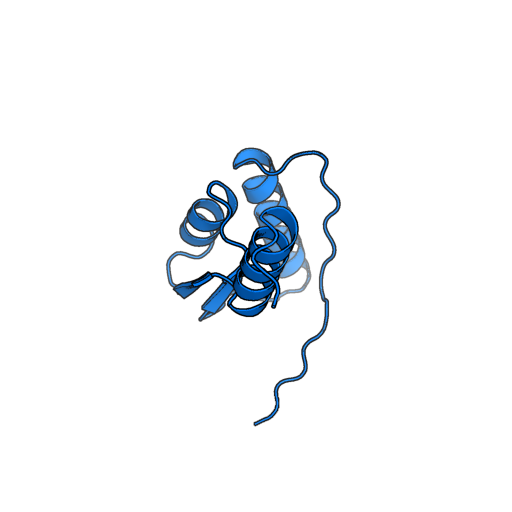N A 1 79 ? 14.591 -4.007 -17.896 1.00 97.56 79 GLN A C 1
ATOM 631 O O . GLN A 1 79 ? 14.729 -3.997 -19.114 1.00 97.56 79 GLN A O 1
ATOM 636 N N . VAL A 1 80 ? 15.620 -4.159 -17.059 1.00 97.94 80 VAL A N 1
ATOM 637 C CA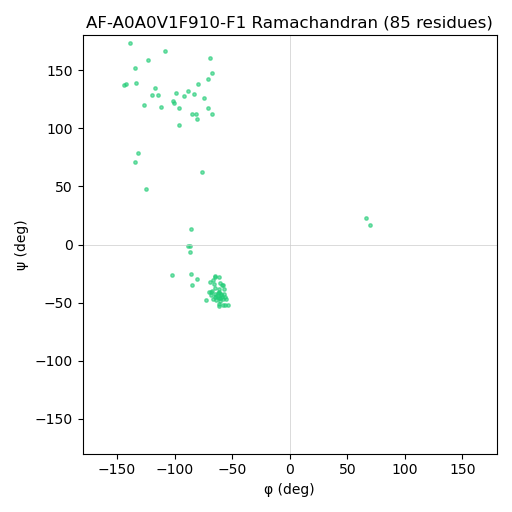 . VAL A 1 80 ? 17.009 -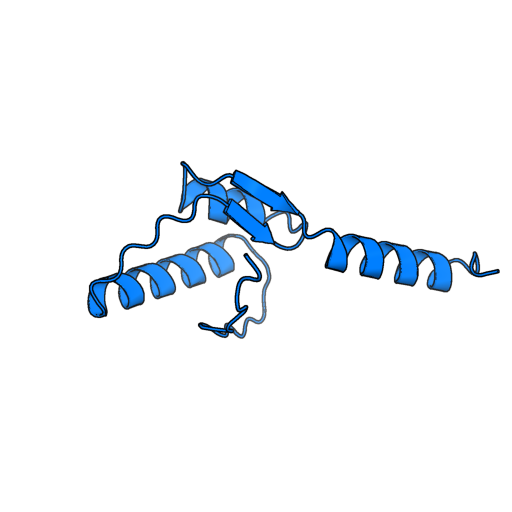4.399 -17.490 1.00 97.94 80 VAL A CA 1
ATOM 638 C C . VAL A 1 80 ? 17.083 -5.625 -18.399 1.00 97.94 80 VAL A C 1
ATOM 640 O O . VAL A 1 80 ? 17.655 -5.548 -19.483 1.00 97.94 80 VAL A O 1
ATOM 643 N N . GLY A 1 81 ? 16.440 -6.731 -18.005 1.00 97.25 81 GLY A N 1
ATOM 644 C CA . GLY A 1 81 ? 16.361 -7.938 -18.830 1.00 97.25 81 GLY A CA 1
ATOM 645 C C . GLY A 1 81 ? 15.633 -7.710 -20.158 1.00 97.25 81 GLY A C 1
ATOM 646 O O . GLY A 1 81 ? 16.136 -8.107 -21.203 1.00 97.25 81 GLY A O 1
ATOM 647 N N . ARG A 1 82 ? 14.486 -7.016 -20.140 1.00 97.50 82 ARG A N 1
ATOM 648 C CA . ARG A 1 82 ? 13.713 -6.683 -21.352 1.00 97.50 82 ARG A CA 1
ATOM 649 C C . ARG A 1 82 ? 14.502 -5.821 -22.341 1.00 97.50 82 ARG A C 1
ATOM 651 O O . ARG A 1 82 ? 14.296 -5.936 -23.542 1.00 97.50 82 ARG A O 1
ATOM 658 N N . LEU A 1 83 ? 15.371 -4.951 -21.834 1.00 97.81 83 LEU A N 1
ATOM 659 C CA . LEU A 1 83 ? 16.217 -4.066 -22.635 1.00 97.81 83 LEU A CA 1
ATOM 660 C C . LEU A 1 83 ? 17.543 -4.716 -23.065 1.00 97.81 83 LEU A C 1
ATOM 662 O O . LEU A 1 83 ? 18.327 -4.064 -23.745 1.00 97.81 83 LEU A O 1
ATOM 666 N N . GLY A 1 84 ? 17.822 -5.962 -22.665 1.00 96.38 84 GLY A N 1
ATOM 667 C CA . GLY A 1 84 ? 19.087 -6.631 -22.986 1.00 96.38 84 GLY A CA 1
ATOM 668 C C . GLY A 1 84 ? 20.306 -6.044 -22.265 1.00 96.38 84 GLY A C 1
ATOM 669 O O . GLY A 1 84 ? 21.434 -6.311 -22.655 1.00 96.38 84 GLY A O 1
ATOM 670 N N . LEU A 1 85 ? 20.101 -5.267 -21.198 1.00 96.31 85 LEU A N 1
ATOM 671 C CA . LEU A 1 85 ? 21.169 -4.626 -20.417 1.00 96.31 85 LEU A CA 1
ATOM 672 C C . LEU A 1 85 ? 21.738 -5.545 -19.326 1.00 96.31 85 LEU A C 1
ATOM 674 O O . LEU A 1 85 ? 22.395 -5.088 -18.391 1.00 96.31 85 LEU A O 1
ATOM 678 N N . ARG A 1 86 ? 21.423 -6.839 -19.394 1.00 87.69 86 ARG A N 1
ATOM 679 C CA . ARG A 1 86 ? 21.926 -7.836 -18.458 1.00 87.69 86 ARG A CA 1
ATOM 680 C C . ARG A 1 86 ? 23.292 -8.292 -18.962 1.00 87.69 86 ARG A C 1
ATOM 682 O O . ARG A 1 86 ? 23.369 -8.897 -20.025 1.00 87.69 86 ARG A O 1
ATOM 689 N N . THR A 1 87 ? 24.330 -7.941 -18.214 1.00 81.12 87 THR A N 1
ATOM 690 C CA . THR A 1 87 ? 25.703 -8.418 -18.420 1.00 81.12 87 THR A CA 1
ATOM 691 C C . THR A 1 87 ? 25.829 -9.895 -18.096 1.00 81.12 87 THR A C 1
ATOM 693 O O . THR A 1 87 ? 25.164 -10.315 -17.115 1.00 81.12 87 THR A O 1
#

Solvent-accessible surface area (backbone atoms only — not comparable to full-atom values): 5540 Å² total; per-residue (Å²): 134,88,80,84,88,74,94,86,78,85,85,89,72,96,66,87,42,48,72,54,47,50,50,51,52,53,52,51,52,53,52,29,54,76,69,73,45,85,90,80,57,71,61,44,77,40,72,93,42,86,34,51,54,59,42,49,43,70,78,36,72,83,32,46,78,41,67,36,64,68,62,48,52,53,52,51,52,52,49,36,54,76,69,65,67,64,129